Protein AF-A0A937IQ95-F1 (afdb_monomer)

Structure (mmCIF, N/CA/C/O backbone):
data_AF-A0A937IQ95-F1
#
_entry.id   AF-A0A937IQ95-F1
#
loop_
_atom_site.group_PDB
_atom_site.id
_atom_site.type_symbol
_atom_site.label_atom_id
_atom_site.label_alt_id
_atom_site.label_comp_id
_atom_site.label_asym_id
_atom_site.label_entity_id
_atom_site.label_seq_id
_atom_site.pdbx_PDB_ins_code
_atom_site.Cartn_x
_atom_site.Cartn_y
_atom_site.Cartn_z
_atom_site.occupancy
_atom_site.B_iso_or_equiv
_atom_site.auth_seq_id
_atom_site.auth_comp_id
_atom_site.auth_asym_id
_atom_site.auth_atom_id
_atom_site.pdbx_PDB_model_num
ATOM 1 N N . MET A 1 1 ? -8.420 2.108 20.912 1.00 41.53 1 MET A N 1
ATOM 2 C CA . MET A 1 1 ? -7.251 2.822 20.358 1.00 41.53 1 MET A CA 1
ATOM 3 C C . MET A 1 1 ? -7.611 3.142 18.921 1.00 41.53 1 MET A C 1
ATO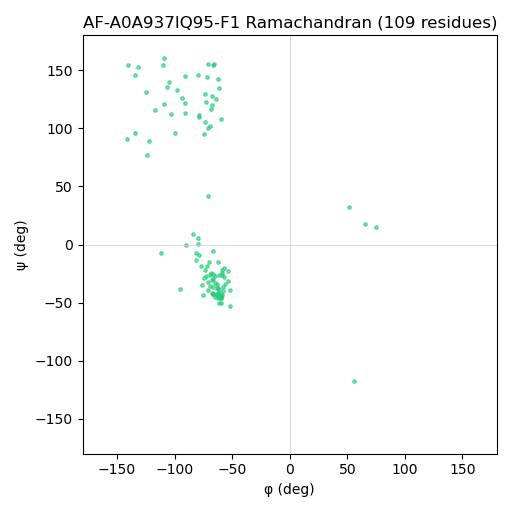M 5 O O . MET A 1 1 ? -8.095 2.247 18.251 1.00 41.53 1 MET A O 1
ATOM 9 N N . GLN A 1 2 ? -7.568 4.407 18.504 1.00 46.66 2 GLN A N 1
ATOM 10 C CA . GLN A 1 2 ? -7.924 4.775 17.131 1.00 46.66 2 GLN A CA 1
ATOM 11 C C . GLN A 1 2 ? -6.735 4.447 16.231 1.00 46.66 2 GLN A C 1
ATOM 13 O O . GLN A 1 2 ? -5.686 5.077 16.357 1.00 46.66 2 GLN A O 1
ATOM 18 N N . ASP A 1 3 ? -6.887 3.448 15.366 1.00 59.97 3 ASP A N 1
ATOM 19 C CA . ASP A 1 3 ? -5.920 3.147 14.316 1.00 59.97 3 ASP A CA 1
ATOM 20 C C . ASP A 1 3 ? -5.769 4.367 13.402 1.00 59.97 3 ASP A C 1
ATOM 22 O O . ASP A 1 3 ? -6.671 4.748 12.654 1.00 59.97 3 ASP A O 1
ATOM 26 N N . GLN A 1 4 ? -4.622 5.033 13.507 1.00 71.88 4 GLN A N 1
ATOM 27 C CA . GLN A 1 4 ? -4.308 6.233 12.747 1.00 71.88 4 GLN A CA 1
ATOM 28 C C . GLN A 1 4 ? -4.086 5.869 11.272 1.00 71.88 4 GLN A C 1
ATOM 30 O O . GLN A 1 4 ? -3.030 5.378 10.869 1.00 71.88 4 GLN A O 1
ATOM 35 N N . VAL A 1 5 ? -5.097 6.101 10.439 1.00 76.31 5 VAL A N 1
ATOM 36 C CA . VAL A 1 5 ? -5.046 5.779 9.009 1.00 76.31 5 VAL A CA 1
ATOM 37 C C . VAL A 1 5 ? -4.144 6.771 8.277 1.00 76.31 5 VAL A C 1
ATOM 39 O O . VAL A 1 5 ? -4.333 7.969 8.422 1.00 76.31 5 VAL A O 1
ATOM 42 N N . THR A 1 6 ? -3.180 6.310 7.473 1.00 79.50 6 THR A N 1
ATOM 43 C CA . THR A 1 6 ? -2.239 7.183 6.742 1.00 79.50 6 THR A CA 1
ATOM 44 C C . THR A 1 6 ? -2.302 6.932 5.237 1.00 79.50 6 THR A C 1
ATOM 46 O O . THR A 1 6 ? -1.565 6.138 4.651 1.00 79.50 6 THR A O 1
ATOM 49 N N . LEU A 1 7 ? -3.188 7.653 4.566 1.00 78.50 7 LEU A N 1
ATOM 50 C CA . LEU A 1 7 ? -3.389 7.509 3.138 1.00 78.50 7 LEU A CA 1
ATOM 51 C C . LEU A 1 7 ? -2.297 8.245 2.353 1.00 78.50 7 LEU A C 1
ATOM 53 O O . LEU A 1 7 ? -2.331 9.473 2.239 1.00 78.50 7 LEU A O 1
ATOM 57 N N . PHE A 1 8 ? -1.393 7.503 1.703 1.00 77.81 8 PHE A N 1
ATOM 58 C CA . PHE A 1 8 ? -0.530 8.120 0.699 1.00 77.81 8 PHE A CA 1
ATOM 59 C C . PHE A 1 8 ? -1.332 8.419 -0.562 1.00 77.81 8 PHE A C 1
ATOM 61 O O . PHE A 1 8 ? -1.707 7.541 -1.347 1.00 77.81 8 PHE A O 1
ATOM 68 N N . HIS A 1 9 ? -1.617 9.697 -0.741 1.00 74.50 9 HIS A N 1
ATOM 69 C CA . HIS A 1 9 ? -2.509 10.184 -1.766 1.00 74.50 9 HIS A CA 1
ATOM 70 C C . HIS A 1 9 ? -1.732 10.835 -2.907 1.00 74.50 9 HIS A C 1
ATOM 72 O O . HIS A 1 9 ? -0.783 11.581 -2.685 1.00 74.50 9 HIS A O 1
ATOM 78 N N . ASN A 1 10 ? -2.170 10.593 -4.145 1.00 75.69 10 ASN A N 1
ATOM 79 C CA . ASN A 1 10 ? -1.786 11.432 -5.279 1.00 75.69 10 ASN A CA 1
ATOM 80 C C . ASN A 1 10 ? -3.037 12.098 -5.863 1.00 75.69 10 ASN A C 1
ATOM 82 O O . ASN A 1 10 ? -3.879 11.385 -6.428 1.00 75.69 10 ASN A O 1
ATOM 86 N N . PRO A 1 11 ? -3.138 13.439 -5.804 1.00 72.56 11 PRO A N 1
ATOM 87 C CA . PRO A 1 11 ? -4.296 14.175 -6.310 1.00 72.56 11 PRO A CA 1
ATOM 88 C C . PRO A 1 11 ? -4.514 13.986 -7.816 1.00 72.56 11 PRO A C 1
ATOM 90 O O . PRO A 1 11 ? -5.651 14.023 -8.289 1.00 72.56 11 PRO A O 1
ATOM 93 N N . ARG A 1 12 ? -3.454 13.681 -8.574 1.00 72.19 12 ARG A N 1
ATOM 94 C CA . ARG A 1 12 ? -3.521 13.390 -10.014 1.00 72.19 12 ARG A CA 1
ATOM 95 C C . ARG A 1 12 ? -4.008 11.971 -10.330 1.00 72.19 12 ARG A C 1
ATOM 97 O O . ARG A 1 12 ? -4.284 11.668 -11.486 1.00 72.19 12 ARG A O 1
ATOM 104 N N . CYS A 1 13 ? -4.150 11.086 -9.338 1.00 70.19 13 CYS A N 1
ATOM 105 C CA . CYS A 1 13 ? -4.569 9.701 -9.551 1.00 70.19 13 CYS A CA 1
ATOM 106 C C . CYS A 1 13 ? -6.040 9.483 -9.163 1.00 70.19 13 CYS A C 1
ATOM 108 O O . CYS A 1 13 ? -6.392 9.469 -7.984 1.00 70.19 13 CYS A O 1
ATOM 110 N N . SER A 1 14 ? -6.911 9.215 -10.144 1.00 71.44 14 SER A N 1
ATOM 111 C CA . SER A 1 14 ? -8.351 8.990 -9.908 1.00 71.44 14 SER A CA 1
ATOM 112 C C . SER A 1 14 ? -8.651 7.856 -8.918 1.00 71.44 14 SER A C 1
ATOM 114 O O . SER A 1 14 ? -9.579 7.969 -8.125 1.00 71.44 14 SER A O 1
ATOM 116 N N . LYS A 1 15 ? -7.832 6.794 -8.894 1.00 70.25 15 LYS A N 1
ATOM 117 C CA . LYS A 1 15 ? -7.993 5.675 -7.944 1.00 70.25 15 LYS A CA 1
ATOM 118 C C . LYS A 1 15 ? -7.671 6.081 -6.505 1.00 70.25 15 LYS A C 1
ATOM 120 O O . LYS A 1 15 ? -8.349 5.660 -5.579 1.00 70.25 15 LYS A O 1
ATOM 125 N N . SER A 1 16 ? -6.682 6.957 -6.331 1.00 72.56 16 SER A N 1
ATOM 126 C CA . SER A 1 16 ? -6.313 7.492 -5.020 1.00 72.56 16 SER A CA 1
ATOM 127 C C . SER A 1 16 ? -7.375 8.457 -4.474 1.00 72.56 16 SER A C 1
ATOM 129 O O . SER A 1 16 ? -7.615 8.495 -3.271 1.00 72.56 16 SER A O 1
ATOM 131 N N . ARG A 1 17 ? -8.068 9.199 -5.349 1.00 80.06 17 ARG A N 1
ATOM 132 C CA . ARG A 1 17 ? -9.236 10.004 -4.950 1.00 80.06 17 ARG A CA 1
ATOM 133 C C . ARG A 1 17 ? -10.419 9.133 -4.516 1.00 80.06 17 ARG A C 1
ATOM 135 O O . ARG A 1 17 ? -11.043 9.442 -3.507 1.00 80.06 17 ARG A O 1
ATOM 142 N N . ALA A 1 18 ? -10.695 8.041 -5.235 1.00 80.75 18 ALA A N 1
ATOM 143 C CA . ALA A 1 18 ? -11.750 7.092 -4.863 1.00 80.75 18 ALA A CA 1
ATOM 144 C C . ALA A 1 18 ? -11.483 6.453 -3.488 1.00 80.75 18 ALA A C 1
ATOM 146 O O . ALA A 1 18 ? -12.362 6.447 -2.632 1.00 80.75 18 ALA A O 1
ATOM 147 N N . ALA A 1 19 ? -10.242 6.022 -3.255 1.00 77.12 19 ALA A N 1
ATOM 148 C CA . ALA A 1 19 ? -9.748 5.541 -1.969 1.00 77.12 19 ALA A CA 1
ATOM 149 C C . ALA A 1 19 ? -10.020 6.522 -0.815 1.00 77.12 19 ALA A C 1
ATOM 151 O O . ALA A 1 19 ? -10.648 6.157 0.174 1.00 77.12 19 ALA A O 1
ATOM 152 N N . LEU A 1 20 ? -9.614 7.789 -0.967 1.00 81.75 20 LEU A N 1
ATOM 153 C CA . LEU A 1 20 ? -9.847 8.823 0.046 1.00 81.75 20 LEU A CA 1
ATOM 154 C C . LEU A 1 20 ? -11.338 9.005 0.360 1.00 81.75 20 LEU A C 1
ATOM 156 O O . LEU A 1 20 ? -11.707 9.190 1.518 1.00 81.75 20 LEU A O 1
ATOM 160 N N . GLN A 1 21 ? -12.196 8.959 -0.661 1.00 83.19 21 GLN A N 1
ATOM 161 C CA . GLN A 1 21 ? -13.636 9.086 -0.456 1.00 83.19 21 GLN A CA 1
ATOM 162 C C . GLN A 1 21 ? -14.234 7.905 0.306 1.00 83.19 21 GLN A C 1
ATOM 164 O O . GLN A 1 21 ? -15.126 8.128 1.117 1.00 83.19 21 GLN A O 1
ATOM 169 N N . ILE A 1 22 ? -13.749 6.682 0.081 1.00 81.75 22 ILE A N 1
ATOM 170 C CA . ILE A 1 22 ? -14.187 5.494 0.827 1.00 81.75 22 ILE A CA 1
ATOM 171 C C . ILE A 1 22 ? -13.865 5.658 2.314 1.00 81.75 22 ILE A C 1
ATOM 173 O O . ILE A 1 22 ? -14.766 5.547 3.140 1.00 81.75 22 ILE A O 1
ATOM 177 N N . VAL A 1 23 ? -12.621 6.016 2.649 1.00 79.44 23 VAL A N 1
ATOM 178 C CA . VAL A 1 23 ? -12.202 6.208 4.050 1.00 79.44 23 VAL A CA 1
ATOM 179 C C . VAL A 1 23 ? -13.035 7.305 4.724 1.00 79.44 23 VAL A C 1
ATOM 181 O O . VAL A 1 23 ? -13.580 7.096 5.805 1.00 79.44 23 VAL A O 1
ATOM 184 N N . LYS A 1 24 ? -13.228 8.447 4.047 1.00 82.44 24 LYS A N 1
ATOM 185 C CA . LYS A 1 24 ? -14.071 9.535 4.566 1.00 82.44 24 LYS A CA 1
ATOM 186 C C . LYS A 1 24 ? -15.535 9.125 4.741 1.00 82.44 24 LYS A C 1
ATOM 188 O O . LYS A 1 24 ? -16.168 9.553 5.700 1.00 82.44 24 LYS A O 1
ATOM 193 N N . LYS A 1 25 ? -16.085 8.304 3.838 1.00 83.69 25 LYS A N 1
ATOM 194 C CA . LYS A 1 25 ? -17.458 7.779 3.951 1.00 83.69 25 LYS A CA 1
ATOM 195 C C . LYS A 1 25 ? -17.644 6.868 5.162 1.00 83.69 25 LYS A C 1
ATOM 197 O O . LYS A 1 25 ? -18.753 6.790 5.673 1.00 83.69 25 LYS A O 1
ATOM 202 N N . LEU A 1 26 ? -16.579 6.214 5.619 1.00 79.69 26 LEU A N 1
ATOM 203 C CA . LEU A 1 26 ? -16.588 5.378 6.819 1.00 79.69 26 LEU A CA 1
ATOM 204 C C . LEU A 1 26 ? -16.483 6.196 8.118 1.00 79.69 26 LEU A C 1
ATOM 206 O O . LEU A 1 26 ? -16.477 5.617 9.197 1.00 79.69 26 LEU A O 1
ATOM 210 N N . GLY A 1 27 ? -16.408 7.530 8.034 1.00 81.12 27 GLY A N 1
ATOM 211 C CA . GLY A 1 27 ? -16.244 8.403 9.200 1.00 81.12 27 GLY A CA 1
ATOM 212 C C . GLY A 1 27 ? -14.826 8.397 9.770 1.00 81.12 27 GLY A C 1
ATOM 213 O O . GLY A 1 27 ? -14.614 8.847 10.891 1.00 81.12 27 GLY A O 1
ATOM 214 N N . ILE A 1 28 ? -13.858 7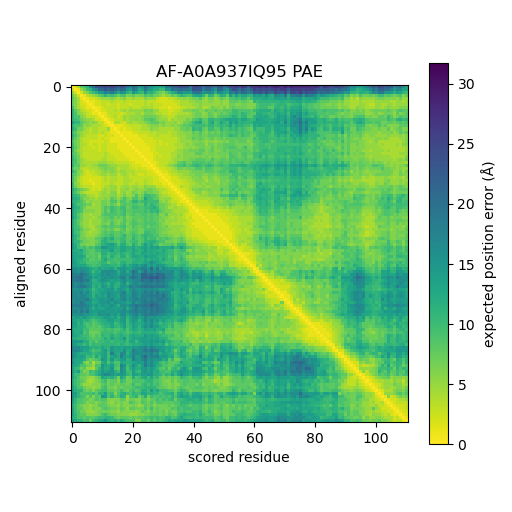.885 9.008 1.00 81.12 28 ILE A N 1
ATOM 215 C CA . ILE A 1 28 ? -12.458 7.799 9.409 1.00 81.12 28 ILE A CA 1
ATOM 216 C C . ILE A 1 28 ? -11.713 8.982 8.795 1.00 81.12 28 ILE A C 1
ATOM 218 O O . ILE A 1 28 ? -11.860 9.278 7.606 1.00 81.12 28 ILE A O 1
ATOM 222 N N . GLU A 1 29 ? -10.904 9.664 9.602 1.00 79.94 29 GLU A N 1
ATOM 223 C CA . GLU A 1 29 ? -10.076 10.790 9.169 1.00 79.94 29 GLU A CA 1
ATOM 224 C C . GLU A 1 29 ? -8.635 10.321 8.927 1.00 79.94 29 GLU A C 1
ATOM 226 O O . GLU A 1 29 ? -7.853 10.220 9.874 1.00 79.94 29 GLU A O 1
ATOM 231 N N . PRO A 1 30 ? -8.247 10.005 7.675 1.00 81.94 30 PRO A N 1
ATOM 232 C CA . PRO A 1 30 ? -6.891 9.582 7.393 1.00 81.94 30 PRO A CA 1
ATOM 233 C C . PRO A 1 30 ? -5.942 10.779 7.320 1.00 81.94 30 PRO A C 1
ATOM 235 O O . PRO A 1 30 ? -6.271 11.829 6.764 1.00 81.94 30 PRO A O 1
ATOM 238 N N . ILE A 1 31 ? -4.709 10.575 7.765 1.00 83.44 31 ILE A N 1
ATOM 239 C CA . ILE A 1 31 ? -3.573 11.437 7.467 1.00 83.44 31 ILE A CA 1
ATOM 240 C C . ILE 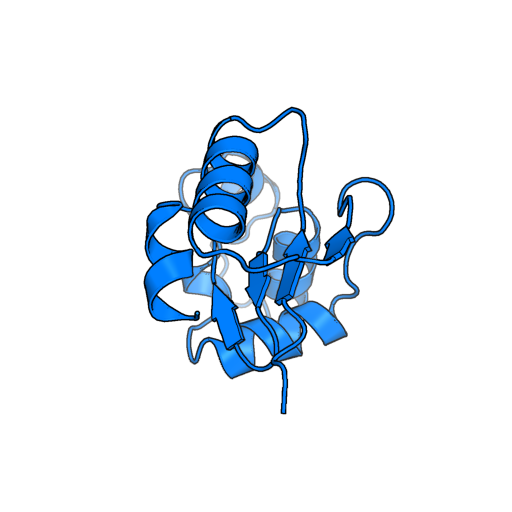A 1 31 ? -3.243 11.286 5.990 1.00 83.44 31 ILE A C 1
ATOM 242 O O . ILE A 1 31 ? -2.862 10.217 5.523 1.00 83.44 31 ILE A O 1
ATOM 246 N N . ILE A 1 32 ? -3.387 12.371 5.243 1.00 82.06 32 ILE A N 1
ATOM 247 C CA . ILE A 1 32 ? -3.121 12.387 3.810 1.00 82.06 32 ILE A CA 1
ATOM 248 C C . ILE A 1 32 ? -1.657 12.772 3.601 1.00 82.06 32 ILE A C 1
ATOM 250 O O . ILE A 1 32 ? -1.279 13.912 3.864 1.00 82.06 32 ILE A O 1
ATOM 254 N N . ILE A 1 33 ? -0.839 11.846 3.097 1.00 80.38 33 ILE A N 1
ATOM 255 C CA . ILE A 1 33 ? 0.569 12.109 2.768 1.00 80.38 33 ILE A CA 1
ATOM 256 C C . ILE A 1 33 ? 0.747 12.111 1.251 1.00 80.38 33 ILE A C 1
ATOM 258 O O . ILE A 1 33 ? 0.483 11.124 0.568 1.00 80.38 33 ILE A O 1
ATOM 262 N N . GLU A 1 34 ? 1.220 13.220 0.688 1.00 79.31 34 GLU A N 1
ATOM 263 C CA . GLU A 1 34 ? 1.595 13.268 -0.726 1.00 79.31 34 GLU A CA 1
ATOM 264 C C . GLU A 1 34 ? 2.923 12.522 -0.933 1.00 79.31 34 GLU A C 1
ATOM 266 O O . GLU A 1 34 ? 3.986 13.124 -0.785 1.00 79.31 34 GLU A O 1
ATOM 271 N N . TYR A 1 35 ? 2.892 11.236 -1.312 1.00 73.62 35 TYR A N 1
ATOM 272 C CA . TYR A 1 35 ? 4.128 10.460 -1.557 1.00 73.62 35 TYR A CA 1
ATOM 273 C C . TYR A 1 35 ? 5.014 11.065 -2.655 1.00 73.62 35 TYR A C 1
ATOM 275 O O . TYR A 1 35 ? 6.207 10.811 -2.696 1.00 73.62 35 TYR A O 1
ATOM 283 N N . LEU A 1 36 ? 4.442 11.880 -3.550 1.00 69.44 36 LEU A N 1
ATOM 284 C CA . LEU A 1 36 ? 5.215 12.622 -4.548 1.00 69.44 36 LEU A CA 1
ATOM 285 C C . LEU A 1 36 ? 6.113 13.699 -3.920 1.00 69.44 36 LEU A C 1
ATOM 287 O O . LEU A 1 36 ? 7.139 14.033 -4.499 1.00 69.44 36 LEU A O 1
ATOM 291 N N . LYS A 1 37 ? 5.719 14.263 -2.772 1.00 70.81 37 LYS A N 1
ATOM 292 C CA . LYS A 1 37 ? 6.514 15.252 -2.027 1.00 70.81 37 LYS A CA 1
ATOM 293 C C . LYS A 1 37 ? 7.348 14.603 -0.929 1.00 70.81 37 LYS A C 1
ATOM 295 O O . LYS A 1 37 ? 8.475 15.018 -0.701 1.00 70.81 37 LYS A O 1
ATOM 300 N N . ASN A 1 38 ? 6.782 13.607 -0.255 1.00 70.25 38 ASN A N 1
ATOM 301 C CA . ASN A 1 38 ? 7.418 12.864 0.826 1.00 70.25 38 ASN A CA 1
ATOM 302 C C . ASN A 1 38 ? 7.390 11.375 0.473 1.00 70.25 38 ASN A C 1
ATOM 304 O O . ASN A 1 38 ? 6.514 10.652 0.963 1.00 70.25 38 ASN A O 1
ATOM 308 N N . PRO A 1 39 ? 8.281 10.921 -0.427 1.00 69.06 39 PRO A N 1
ATOM 309 C CA . PRO A 1 39 ? 8.349 9.514 -0.773 1.00 69.06 39 PRO A CA 1
ATOM 310 C C . PRO A 1 39 ? 8.697 8.698 0.478 1.00 69.06 39 PRO A C 1
ATOM 312 O O . PRO A 1 39 ? 9.580 9.098 1.244 1.00 69.06 39 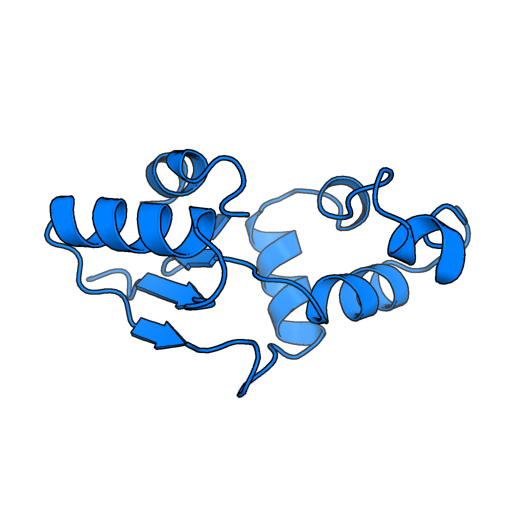PRO A O 1
ATOM 315 N N . PRO A 1 40 ? 8.001 7.576 0.725 1.00 69.31 40 PRO A N 1
ATOM 316 C CA . PRO A 1 40 ? 8.370 6.684 1.810 1.00 69.31 40 PRO A CA 1
ATOM 317 C C . PRO A 1 40 ? 9.775 6.130 1.560 1.00 69.31 40 PRO A C 1
ATOM 319 O O . PRO A 1 40 ? 10.148 5.824 0.427 1.00 69.31 40 PRO A O 1
ATOM 322 N N . THR A 1 41 ? 10.557 5.988 2.627 1.00 73.94 41 THR A N 1
ATOM 323 C CA . THR A 1 41 ? 11.863 5.333 2.546 1.00 73.94 41 THR A CA 1
ATOM 324 C C . THR A 1 41 ? 11.701 3.853 2.209 1.00 73.94 41 THR A C 1
ATOM 326 O O . THR A 1 41 ? 10.673 3.234 2.501 1.00 73.94 41 THR A O 1
ATOM 329 N N . SER A 1 42 ? 12.743 3.263 1.626 1.00 72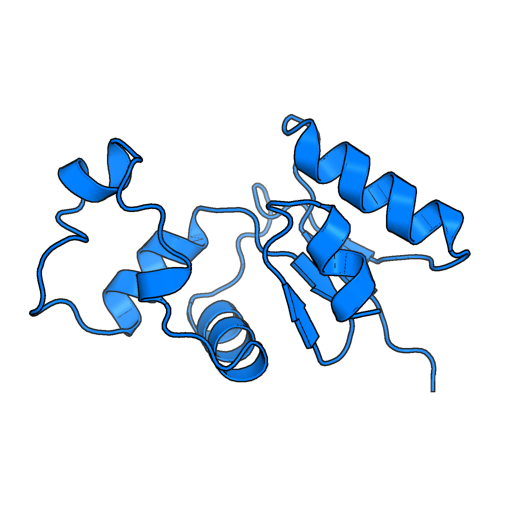.25 42 SER A N 1
ATOM 330 C CA . SER A 1 42 ? 12.812 1.826 1.343 1.00 72.25 42 SER A CA 1
ATOM 331 C C . SER A 1 42 ? 12.497 0.977 2.583 1.00 72.25 42 SER A C 1
ATOM 333 O O . SER A 1 42 ? 11.754 0.003 2.488 1.00 72.25 42 SER A O 1
ATOM 335 N N . GLU A 1 43 ? 12.966 1.381 3.765 1.00 74.44 43 GLU A N 1
ATOM 336 C CA . GLU A 1 43 ? 12.637 0.729 5.039 1.00 74.44 43 GLU A CA 1
ATOM 337 C C . GLU A 1 43 ? 11.135 0.741 5.337 1.00 74.44 43 GLU A C 1
ATOM 339 O O . GLU A 1 43 ? 10.564 -0.297 5.671 1.00 74.44 43 GLU A O 1
ATOM 344 N N . LYS A 1 44 ? 10.463 1.883 5.141 1.00 74.00 44 LYS A N 1
ATOM 345 C CA . LYS A 1 44 ? 9.018 1.994 5.368 1.00 74.00 44 LYS A CA 1
ATOM 346 C C . LYS A 1 44 ? 8.233 1.087 4.432 1.00 74.00 44 LYS A C 1
ATOM 348 O O . LYS A 1 44 ? 7.244 0.482 4.824 1.00 74.00 44 LYS A O 1
ATOM 353 N N . ILE A 1 45 ? 8.691 0.953 3.195 1.00 73.69 45 ILE A N 1
ATOM 354 C CA . ILE A 1 45 ? 8.071 0.062 2.215 1.00 73.69 45 ILE A CA 1
ATOM 355 C C . ILE A 1 45 ? 8.325 -1.389 2.569 1.00 73.69 45 ILE A C 1
ATOM 357 O O . ILE A 1 45 ? 7.421 -2.204 2.444 1.00 73.69 45 ILE A O 1
ATOM 361 N N . LYS A 1 46 ? 9.520 -1.718 3.053 1.00 74.88 46 LYS A N 1
ATOM 362 C CA . LYS A 1 46 ? 9.822 -3.051 3.564 1.00 74.88 46 LYS A CA 1
ATOM 363 C C . LYS A 1 46 ? 8.886 -3.419 4.713 1.00 74.88 46 LYS A C 1
ATOM 365 O O . LYS A 1 46 ? 8.343 -4.519 4.698 1.00 74.88 46 LYS A O 1
ATOM 370 N N . GLU A 1 47 ? 8.635 -2.497 5.645 1.00 76.19 47 GLU A N 1
ATOM 371 C CA . GLU A 1 47 ? 7.630 -2.686 6.700 1.00 76.19 47 GLU A CA 1
ATOM 372 C C . GLU A 1 47 ? 6.231 -2.916 6.119 1.00 76.19 47 GLU A C 1
ATOM 374 O O . GLU A 1 47 ? 5.541 -3.838 6.539 1.00 76.19 47 GLU A O 1
ATOM 379 N N . ILE A 1 48 ? 5.812 -2.110 5.139 1.00 74.69 48 ILE A N 1
ATOM 380 C CA . ILE A 1 48 ? 4.512 -2.251 4.467 1.00 74.69 48 ILE A CA 1
ATOM 381 C C . ILE A 1 48 ? 4.378 -3.622 3.800 1.00 74.69 48 ILE A C 1
ATOM 383 O O . ILE A 1 48 ? 3.375 -4.300 3.992 1.00 74.69 48 ILE A O 1
ATOM 387 N N . VAL A 1 49 ? 5.375 -4.027 3.016 1.00 74.81 49 VAL A N 1
ATOM 388 C CA . VAL A 1 49 ? 5.422 -5.312 2.307 1.00 74.81 49 VAL A CA 1
ATOM 389 C C . VAL A 1 49 ? 5.345 -6.465 3.307 1.00 74.81 49 VAL A C 1
ATOM 391 O O . VAL A 1 49 ? 4.597 -7.416 3.099 1.00 74.81 49 VAL A O 1
ATOM 394 N N . ASN A 1 50 ? 6.068 -6.351 4.425 1.00 76.06 50 ASN A N 1
ATOM 395 C CA . ASN A 1 50 ? 6.036 -7.334 5.501 1.00 76.06 50 ASN A CA 1
ATOM 396 C C . ASN A 1 50 ? 4.650 -7.398 6.169 1.00 76.06 50 ASN A C 1
ATOM 398 O O . ASN A 1 50 ? 4.094 -8.481 6.309 1.00 76.06 50 ASN A O 1
ATOM 402 N N . LYS A 1 51 ? 4.045 -6.240 6.472 1.00 72.75 51 LYS A N 1
ATOM 403 C CA . LYS A 1 51 ? 2.682 -6.120 7.026 1.00 72.75 51 LYS A CA 1
ATOM 404 C C . LYS A 1 51 ? 1.601 -6.648 6.083 1.00 72.75 51 LYS A C 1
ATOM 406 O O . LYS A 1 51 ? 0.605 -7.191 6.544 1.00 72.75 51 LYS A O 1
ATOM 411 N N . LEU A 1 52 ? 1.793 -6.492 4.775 1.00 71.56 52 LEU A N 1
ATOM 412 C CA . LEU A 1 52 ? 0.937 -7.071 3.739 1.00 71.56 52 LEU A CA 1
ATOM 413 C C . LEU A 1 52 ? 1.050 -8.600 3.676 1.00 71.56 52 LEU A C 1
ATOM 415 O O . LEU A 1 52 ? 0.142 -9.248 3.166 1.00 71.56 52 LEU A O 1
ATOM 419 N N . GLY A 1 53 ? 2.169 -9.175 4.128 1.00 70.81 53 GLY A N 1
ATOM 420 C CA . GLY A 1 53 ? 2.458 -10.601 3.972 1.00 70.81 53 GLY A CA 1
ATOM 421 C C . GLY A 1 53 ? 2.638 -11.035 2.512 1.00 70.81 53 GLY A C 1
ATOM 422 O O . GLY A 1 53 ? 2.545 -12.222 2.212 1.00 70.81 53 GLY A O 1
ATOM 423 N N . VAL A 1 54 ? 2.881 -10.092 1.595 1.00 71.06 54 VAL A N 1
ATOM 424 C CA . VAL A 1 54 ? 3.061 -10.360 0.159 1.00 71.06 54 VAL A CA 1
ATOM 425 C C . VAL A 1 54 ? 4.508 -10.129 -0.248 1.00 71.06 54 VAL A C 1
ATOM 427 O O . VAL A 1 54 ? 5.222 -9.333 0.362 1.00 71.06 54 VAL A O 1
ATOM 430 N N . ASN A 1 55 ? 4.956 -10.785 -1.317 1.00 71.88 55 ASN A N 1
ATOM 431 C CA . ASN A 1 55 ? 6.273 -10.486 -1.859 1.00 71.88 55 ASN A CA 1
ATOM 432 C C . ASN A 1 55 ? 6.264 -9.114 -2.551 1.00 71.88 55 ASN A C 1
ATOM 434 O O . ASN A 1 55 ? 5.304 -8.781 -3.247 1.00 71.88 55 ASN A O 1
ATOM 438 N N . PRO A 1 56 ? 7.357 -8.333 -2.468 1.00 71.25 56 PRO A N 1
ATOM 439 C CA . PRO A 1 56 ? 7.466 -7.059 -3.184 1.00 71.25 56 PRO A CA 1
ATOM 440 C C . PRO A 1 56 ? 7.282 -7.250 -4.700 1.00 71.25 56 PRO A C 1
ATOM 442 O O . PRO A 1 56 ? 6.766 -6.381 -5.396 1.00 71.25 56 PRO A O 1
ATOM 445 N N . ARG A 1 57 ? 7.622 -8.435 -5.211 1.00 71.19 57 ARG A N 1
ATOM 446 C CA . ARG A 1 57 ? 7.437 -8.829 -6.609 1.00 71.19 57 ARG A CA 1
ATOM 447 C C . ARG A 1 57 ? 5.966 -8.925 -7.039 1.00 71.19 57 ARG A C 1
ATOM 449 O O . ARG A 1 57 ? 5.675 -8.583 -8.178 1.00 71.19 57 ARG A O 1
ATOM 456 N N . ASP A 1 58 ? 5.062 -9.326 -6.142 1.00 68.94 58 ASP A N 1
ATOM 457 C CA . ASP A 1 58 ? 3.609 -9.370 -6.388 1.00 68.94 58 ASP A CA 1
ATOM 458 C C . ASP A 1 58 ? 2.987 -7.968 -6.424 1.00 68.94 58 ASP A C 1
ATOM 460 O O . ASP A 1 58 ? 1.989 -7.721 -7.102 1.00 68.94 58 ASP A O 1
ATOM 464 N N . ILE A 1 59 ? 3.610 -7.021 -5.723 1.00 68.19 59 ILE A N 1
ATOM 465 C CA . ILE A 1 59 ? 3.201 -5.612 -5.698 1.00 68.19 59 ILE A CA 1
ATOM 466 C C . ILE A 1 59 ? 3.626 -4.893 -6.982 1.00 68.19 59 ILE A C 1
ATOM 468 O O . ILE A 1 59 ? 2.942 -3.987 -7.475 1.00 68.19 59 ILE A O 1
ATOM 472 N N . ILE A 1 60 ? 4.777 -5.276 -7.534 1.00 67.75 60 ILE A N 1
ATOM 473 C CA . ILE A 1 60 ? 5.316 -4.662 -8.738 1.00 67.75 60 ILE A CA 1
ATOM 474 C C . ILE A 1 60 ? 4.489 -5.096 -9.952 1.00 67.75 60 ILE A C 1
ATOM 476 O O . ILE A 1 60 ? 4.384 -6.268 -10.302 1.00 67.75 60 ILE A O 1
ATOM 480 N N . ARG A 1 61 ? 3.941 -4.113 -10.674 1.00 62.88 61 ARG A N 1
ATOM 481 C CA . ARG A 1 61 ? 3.249 -4.372 -11.942 1.00 62.88 61 ARG A CA 1
ATOM 482 C C . ARG A 1 61 ? 4.255 -4.799 -13.006 1.00 62.88 61 ARG A C 1
ATOM 484 O O . ARG A 1 61 ? 4.863 -3.948 -13.646 1.00 62.88 61 ARG A O 1
ATOM 491 N N . THR A 1 62 ? 4.302 -6.099 -13.275 1.00 60.12 62 THR A N 1
ATOM 492 C CA . THR A 1 62 ? 5.019 -6.717 -14.408 1.00 60.12 62 THR A CA 1
ATOM 493 C C . THR A 1 62 ? 4.649 -6.124 -15.774 1.00 60.12 62 THR A C 1
ATOM 495 O O . THR A 1 62 ? 5.418 -6.208 -16.724 1.00 60.12 62 THR A O 1
ATOM 498 N N . LYS A 1 63 ? 3.461 -5.512 -15.876 1.00 55.84 63 LYS A N 1
ATOM 499 C CA . LYS A 1 63 ? 2.904 -4.923 -17.105 1.00 55.84 63 LYS A CA 1
ATOM 500 C C . LYS A 1 63 ? 3.246 -3.447 -17.334 1.00 55.84 63 LYS A C 1
ATOM 502 O O . LYS A 1 63 ? 2.748 -2.873 -18.297 1.00 55.84 63 LYS A O 1
ATOM 507 N N . GLU A 1 64 ? 3.998 -2.794 -16.450 1.00 61.22 64 GLU A N 1
ATOM 508 C CA . GLU A 1 64 ? 4.406 -1.404 -16.689 1.00 61.22 64 GLU A CA 1
ATOM 509 C C . GLU A 1 64 ? 5.748 -1.314 -17.424 1.00 61.22 64 GLU A C 1
ATOM 511 O O . GLU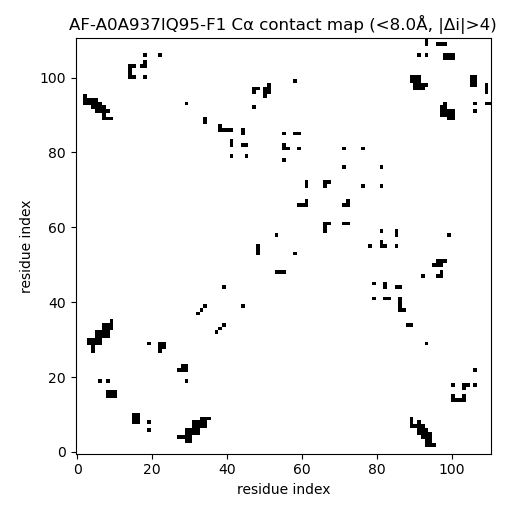 A 1 64 ? 6.633 -2.117 -17.147 1.00 61.22 64 GLU A O 1
ATOM 516 N N . PRO A 1 65 ? 5.941 -0.324 -18.315 1.00 59.41 65 PRO A N 1
ATOM 517 C CA . PRO A 1 65 ? 7.195 -0.160 -19.053 1.00 59.41 65 PRO A CA 1
ATOM 518 C C . PRO A 1 65 ? 8.393 0.009 -18.112 1.00 59.41 65 PRO A C 1
ATOM 520 O O . PRO A 1 65 ? 9.410 -0.638 -18.321 1.00 59.41 65 PRO A O 1
ATOM 523 N N . ALA A 1 66 ? 8.220 0.707 -16.984 1.00 59.03 66 ALA A N 1
ATOM 524 C CA . ALA A 1 66 ? 9.248 0.830 -15.950 1.00 59.03 66 ALA A CA 1
ATOM 525 C C . ALA A 1 66 ? 9.713 -0.523 -15.367 1.00 59.03 66 ALA A C 1
ATOM 527 O O . ALA A 1 66 ? 10.843 -0.626 -14.905 1.00 59.03 66 ALA A O 1
ATOM 528 N N . TYR A 1 67 ? 8.873 -1.568 -15.396 1.00 66.06 67 TYR A N 1
ATOM 529 C CA . TYR A 1 67 ? 9.266 -2.923 -14.992 1.00 66.06 67 TYR A CA 1
ATOM 530 C C . TYR A 1 67 ? 10.299 -3.526 -15.939 1.00 66.06 67 TYR A C 1
ATOM 532 O O . TYR A 1 67 ? 11.266 -4.146 -15.500 1.00 66.06 67 TYR A O 1
ATOM 540 N N . LEU A 1 68 ? 10.084 -3.329 -17.238 1.00 65.25 68 LEU A N 1
ATOM 541 C CA . LEU A 1 68 ? 10.975 -3.792 -18.294 1.00 65.25 68 LEU A CA 1
ATOM 542 C C . LEU A 1 68 ? 12.225 -2.904 -18.368 1.00 65.25 68 LEU A C 1
ATOM 544 O O . LEU A 1 68 ? 13.332 -3.430 -18.419 1.00 65.25 68 LEU A O 1
ATOM 548 N N . GLU A 1 69 ? 12.065 -1.580 -18.283 1.00 65.62 69 GLU A N 1
ATOM 549 C CA . GLU A 1 69 ? 13.168 -0.609 -18.315 1.00 65.62 69 GLU A CA 1
ATOM 550 C C . GLU A 1 69 ? 14.127 -0.783 -17.133 1.00 65.62 69 GLU A C 1
ATOM 552 O O . GLU A 1 69 ? 15.339 -0.810 -17.326 1.00 65.62 69 GLU A O 1
ATOM 557 N N . LYS A 1 70 ? 13.604 -0.982 -15.915 1.00 64.56 70 LYS A N 1
ATOM 558 C CA . LYS A 1 70 ? 14.425 -1.239 -14.720 1.00 64.56 70 LYS A CA 1
ATOM 559 C C . LYS A 1 70 ? 14.821 -2.709 -14.547 1.00 64.56 70 LYS A C 1
ATOM 561 O O . LYS A 1 70 ? 15.351 -3.073 -13.504 1.00 64.56 70 LYS A O 1
ATOM 566 N N . ASN A 1 71 ? 14.563 -3.566 -15.542 1.00 69.31 71 ASN A N 1
ATOM 567 C CA . ASN A 1 71 ? 14.874 -5.000 -15.491 1.00 69.31 71 ASN A CA 1
ATOM 568 C C . ASN A 1 71 ? 14.333 -5.710 -14.234 1.00 69.31 71 ASN A C 1
ATOM 570 O O . ASN A 1 71 ? 14.887 -6.708 -13.778 1.00 69.31 71 ASN A O 1
ATOM 574 N N . LEU A 1 72 ? 13.193 -5.254 -13.705 1.00 69.56 72 LEU A N 1
ATOM 575 C CA . LEU A 1 72 ? 12.563 -5.791 -12.491 1.00 69.56 72 LEU A CA 1
ATOM 576 C C . LEU A 1 72 ? 12.038 -7.228 -12.667 1.00 69.56 72 LEU A C 1
ATOM 578 O O . LEU A 1 72 ? 11.600 -7.861 -11.703 1.00 69.56 72 LEU A O 1
ATOM 582 N N . ASN A 1 73 ? 12.110 -7.769 -13.890 1.00 68.19 73 ASN A N 1
ATOM 583 C CA . ASN A 1 73 ? 11.897 -9.188 -14.170 1.00 68.19 73 ASN A CA 1
ATOM 584 C C . ASN A 1 73 ? 13.039 -10.082 -13.682 1.00 68.19 73 ASN A C 1
ATOM 586 O O . ASN A 1 73 ? 12.826 -11.286 -13.526 1.00 68.19 73 ASN A O 1
ATOM 590 N N . ASN A 1 74 ? 14.219 -9.515 -13.424 1.00 73.38 74 ASN A N 1
ATOM 591 C CA . ASN A 1 74 ? 15.407 -10.289 -13.136 1.00 73.38 74 ASN A CA 1
ATOM 592 C C . ASN A 1 74 ? 15.241 -11.010 -11.792 1.00 73.38 74 ASN A C 1
ATOM 594 O O . ASN A 1 74 ? 14.974 -10.414 -10.747 1.00 73.38 74 ASN A O 1
ATOM 598 N N . GLN A 1 75 ? 15.309 -12.338 -11.820 1.00 68.88 75 GLN A N 1
ATOM 599 C CA . GLN A 1 75 ? 15.137 -13.185 -10.635 1.00 68.88 75 GLN A CA 1
ATOM 600 C C . GLN A 1 75 ? 16.309 -13.066 -9.655 1.00 68.88 75 GLN A C 1
ATOM 602 O O . GLN A 1 75 ? 16.142 -13.403 -8.490 1.00 68.88 75 GLN A O 1
ATOM 607 N N . ASN A 1 76 ? 17.439 -12.502 -10.098 1.00 76.12 76 ASN A N 1
ATOM 608 C CA . ASN A 1 76 ? 18.582 -12.176 -9.245 1.00 76.12 76 ASN A CA 1
ATOM 609 C C . ASN A 1 76 ? 18.426 -10.851 -8.483 1.00 76.12 76 ASN A C 1
ATOM 611 O O . ASN A 1 76 ? 19.274 -10.547 -7.649 1.00 76.12 76 ASN A O 1
ATOM 615 N N . LEU A 1 77 ? 17.387 -10.049 -8.751 1.00 74.88 77 LEU A N 1
ATOM 616 C CA . LEU A 1 77 ? 17.170 -8.820 -7.989 1.00 74.88 77 LEU A CA 1
ATOM 617 C C . LEU A 1 77 ? 16.796 -9.148 -6.549 1.00 74.88 77 LEU A C 1
ATOM 619 O O . LEU A 1 77 ? 15.848 -9.892 -6.285 1.00 74.88 77 LEU A O 1
ATOM 623 N N . THR A 1 78 ? 17.529 -8.545 -5.621 1.00 76.25 78 THR A N 1
ATOM 624 C CA . THR A 1 78 ? 17.237 -8.602 -4.196 1.00 76.25 78 THR A CA 1
ATOM 625 C C . THR A 1 78 ? 15.941 -7.8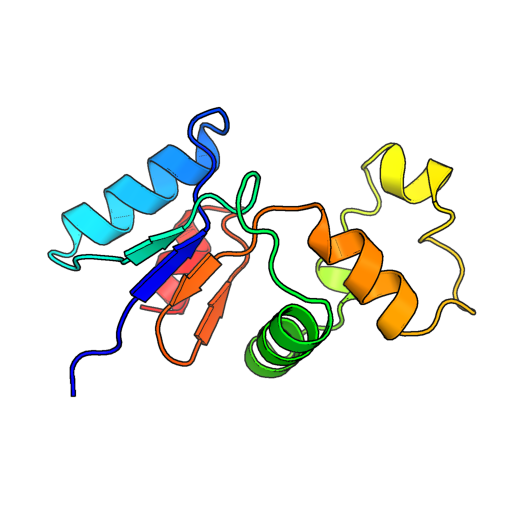67 -3.881 1.00 76.25 78 THR A C 1
ATOM 627 O O . THR A 1 78 ? 15.536 -6.920 -4.558 1.00 76.25 78 THR A O 1
ATOM 630 N N . ASN A 1 79 ? 15.301 -8.274 -2.785 1.00 71.81 79 ASN A N 1
ATOM 631 C CA . ASN A 1 79 ? 14.093 -7.616 -2.290 1.00 71.81 79 ASN A CA 1
ATOM 632 C C . ASN A 1 79 ? 14.294 -6.107 -2.099 1.00 71.81 79 ASN A C 1
ATOM 634 O O . ASN A 1 79 ? 13.356 -5.354 -2.305 1.00 71.81 79 ASN A O 1
ATOM 638 N N . GLU A 1 80 ? 15.502 -5.658 -1.760 1.00 71.94 80 GLU A N 1
ATOM 639 C CA . GLU A 1 80 ? 15.832 -4.239 -1.578 1.00 71.94 80 GLU A CA 1
ATOM 640 C C . GLU A 1 80 ? 15.761 -3.433 -2.882 1.00 71.94 80 GLU A C 1
ATOM 642 O O . GLU A 1 80 ? 15.173 -2.354 -2.893 1.00 71.94 80 GLU A O 1
ATOM 647 N N . GLU A 1 81 ? 16.266 -3.979 -3.990 1.00 72.69 81 GLU A N 1
ATOM 648 C CA . GLU A 1 81 ? 16.170 -3.372 -5.327 1.00 72.69 81 GLU A CA 1
ATOM 649 C C . GLU A 1 81 ? 14.707 -3.277 -5.787 1.00 72.69 81 GLU A C 1
ATOM 651 O O . GLU A 1 81 ? 14.247 -2.247 -6.291 1.00 72.69 81 GLU A O 1
ATOM 656 N N . LEU A 1 82 ? 13.943 -4.350 -5.547 1.00 73.94 82 LEU A N 1
ATOM 657 C CA . LEU A 1 82 ? 12.507 -4.389 -5.821 1.00 73.94 82 LEU A CA 1
ATOM 658 C C . LEU A 1 82 ? 11.764 -3.345 -4.973 1.00 73.94 82 LEU A C 1
ATOM 660 O O . LEU A 1 82 ? 10.959 -2.583 -5.501 1.00 73.94 82 LEU A O 1
ATOM 664 N N . ILE A 1 83 ? 12.070 -3.259 -3.678 1.00 71.31 83 ILE A N 1
ATOM 665 C CA . ILE A 1 83 ? 11.487 -2.296 -2.736 1.00 71.31 83 ILE A CA 1
ATOM 666 C C . ILE A 1 83 ? 11.804 -0.850 -3.140 1.00 71.31 83 ILE A C 1
ATOM 668 O O . ILE A 1 83 ? 10.907 -0.008 -3.109 1.00 71.31 83 ILE A O 1
ATOM 672 N N . ASN A 1 84 ? 13.032 -0.563 -3.577 1.00 67.81 84 ASN A N 1
ATOM 673 C CA . ASN A 1 84 ? 13.411 0.762 -4.073 1.00 67.81 84 ASN A CA 1
ATOM 674 C C . ASN A 1 84 ? 12.592 1.168 -5.305 1.00 67.81 84 ASN A C 1
ATOM 676 O O . ASN A 1 84 ? 12.133 2.302 -5.397 1.00 67.81 84 ASN A O 1
ATOM 680 N N . SER A 1 85 ? 12.323 0.231 -6.217 1.00 65.50 85 SER A N 1
ATOM 681 C CA . SER A 1 85 ? 11.462 0.504 -7.379 1.00 65.50 85 SER A CA 1
ATOM 682 C C . SER A 1 85 ? 9.970 0.604 -7.040 1.00 65.50 85 SER A C 1
ATOM 684 O O . SER A 1 85 ? 9.195 1.209 -7.782 1.00 65.50 85 SER A O 1
ATOM 686 N N . ILE A 1 86 ? 9.537 0.027 -5.916 1.00 64.88 86 ILE A N 1
ATOM 687 C CA . ILE A 1 86 ? 8.183 0.219 -5.377 1.00 64.88 86 ILE A CA 1
ATOM 688 C C . ILE A 1 86 ? 8.042 1.611 -4.740 1.00 64.88 86 ILE A C 1
ATOM 690 O O . ILE A 1 86 ? 6.950 2.178 -4.784 1.00 64.88 86 ILE A O 1
ATOM 694 N N . ALA A 1 87 ? 9.128 2.191 -4.212 1.00 57.22 87 ALA A N 1
ATOM 695 C CA . ALA A 1 87 ? 9.134 3.507 -3.558 1.00 57.22 87 ALA A CA 1
ATOM 696 C C . ALA A 1 87 ? 8.674 4.661 -4.427 1.00 57.22 87 ALA A C 1
ATOM 698 O O . ALA A 1 87 ? 8.134 5.652 -3.937 1.00 57.22 87 ALA A O 1
ATOM 699 N N . GLU A 1 88 ? 8.796 4.500 -5.732 1.00 52.72 88 GLU A N 1
ATOM 700 C CA . GLU A 1 88 ? 8.370 5.499 -6.695 1.00 52.72 88 GLU A CA 1
ATOM 701 C C . GLU A 1 88 ? 6.850 5.472 -6.952 1.00 52.72 88 GLU A C 1
ATOM 703 O O . GLU A 1 88 ? 6.359 6.168 -7.844 1.00 52.72 88 GLU A O 1
ATOM 708 N N . ARG A 1 89 ? 6.071 4.658 -6.218 1.00 62.53 89 ARG A N 1
ATOM 709 C CA . ARG A 1 89 ? 4.642 4.419 -6.486 1.00 62.53 89 ARG A CA 1
ATOM 710 C C . ARG A 1 89 ? 3.760 4.540 -5.232 1.00 62.53 89 ARG A C 1
ATOM 712 O O . ARG A 1 89 ? 4.212 4.297 -4.121 1.00 62.53 89 ARG A O 1
ATOM 719 N N . PRO A 1 90 ? 2.469 4.906 -5.397 1.00 52.47 90 PRO A N 1
ATOM 720 C CA . PRO A 1 90 ? 1.537 5.068 -4.280 1.00 52.47 90 PRO A CA 1
ATOM 721 C C . PRO A 1 90 ? 1.282 3.750 -3.550 1.00 52.47 90 PRO A C 1
ATOM 723 O O . PRO A 1 90 ? 0.778 2.806 -4.164 1.00 52.47 90 PRO A O 1
ATOM 726 N N . ILE A 1 91 ? 1.497 3.736 -2.236 1.00 62.75 91 ILE A N 1
ATOM 727 C CA . ILE A 1 91 ? 1.151 2.626 -1.341 1.00 62.75 91 ILE A CA 1
ATOM 728 C C . ILE A 1 91 ? 0.268 3.162 -0.222 1.00 62.75 91 ILE A C 1
ATOM 730 O O . ILE A 1 91 ? 0.603 4.169 0.382 1.00 62.75 91 ILE A O 1
ATOM 734 N N . ILE A 1 92 ? -0.860 2.523 0.066 1.00 57.41 92 ILE A N 1
ATOM 735 C CA . ILE A 1 92 ? -1.793 3.011 1.082 1.00 57.41 92 ILE A CA 1
ATOM 736 C C . ILE A 1 92 ? -1.463 2.339 2.416 1.00 57.41 92 ILE A C 1
ATOM 738 O O . ILE A 1 92 ? -1.397 1.117 2.505 1.00 57.41 92 ILE A O 1
ATOM 742 N N . LEU A 1 93 ? -1.250 3.143 3.455 1.00 62.94 93 LEU A N 1
ATOM 743 C CA . LEU A 1 93 ? -1.026 2.684 4.823 1.00 62.94 93 LEU A CA 1
ATOM 744 C C . LEU A 1 93 ? -2.282 2.976 5.657 1.00 62.94 93 LEU A C 1
ATOM 746 O O . LEU A 1 93 ? -2.878 4.045 5.575 1.00 62.94 93 LEU A O 1
ATOM 750 N N . VAL A 1 94 ? -2.728 2.028 6.466 1.00 58.69 94 VAL A N 1
ATOM 751 C CA . VAL A 1 94 ? -3.909 2.178 7.324 1.00 58.69 94 VAL A CA 1
ATOM 752 C C . VAL A 1 94 ? -3.538 1.646 8.700 1.00 58.69 94 VAL A C 1
ATOM 754 O O . VAL A 1 94 ? -3.573 0.441 8.921 1.00 58.69 94 VAL A O 1
ATOM 757 N N . GLY A 1 95 ? -3.128 2.536 9.610 1.00 61.84 95 GLY A N 1
ATOM 758 C CA . GLY A 1 95 ? -2.732 2.152 10.966 1.00 61.84 95 GLY A CA 1
ATOM 759 C C . GLY A 1 95 ? -1.622 1.102 10.962 1.00 61.84 95 GLY A C 1
ATOM 760 O O . GLY A 1 95 ? -0.517 1.337 10.460 1.00 61.84 95 GLY A O 1
ATOM 761 N N . GLU A 1 96 ? -1.923 -0.078 11.501 1.00 61.84 96 GLU A N 1
ATOM 762 C CA . GLU A 1 96 ? -0.997 -1.210 11.515 1.00 61.84 96 GLU A CA 1
ATOM 763 C C . GLU A 1 96 ? -0.937 -2.026 10.216 1.00 61.84 96 GLU A C 1
ATOM 765 O O . GLU A 1 96 ? 0.015 -2.793 10.042 1.00 61.84 96 GLU A O 1
ATOM 770 N N . LYS A 1 97 ? -1.877 -1.842 9.286 1.00 66.44 9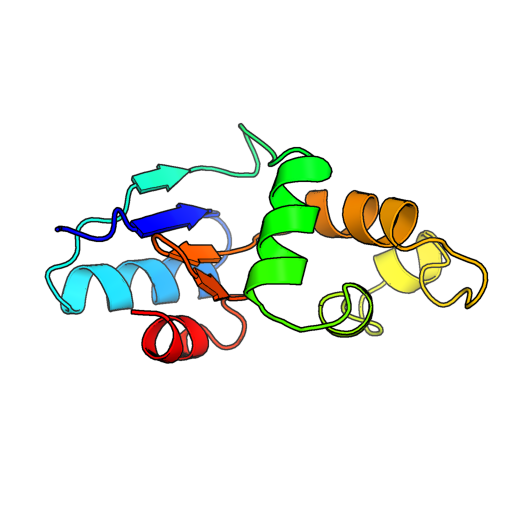7 LYS A N 1
ATOM 771 C CA . LYS A 1 97 ? -1.974 -2.597 8.032 1.00 66.44 97 LYS A CA 1
ATOM 772 C C . LYS A 1 97 ? -1.604 -1.739 6.825 1.00 66.44 97 LYS A C 1
ATOM 774 O O . LYS A 1 97 ? -1.613 -0.510 6.863 1.00 66.44 97 LYS A O 1
ATOM 779 N N . ALA A 1 98 ? -1.270 -2.383 5.717 1.00 70.31 98 ALA A N 1
ATOM 780 C CA . ALA A 1 98 ? -1.007 -1.698 4.462 1.00 70.31 98 ALA A CA 1
ATOM 781 C C . ALA A 1 98 ? -1.720 -2.404 3.310 1.00 70.31 98 ALA A C 1
ATOM 783 O O . ALA A 1 98 ? -1.865 -3.620 3.327 1.00 70.31 98 ALA A O 1
ATOM 784 N N . ALA A 1 99 ? -2.174 -1.637 2.321 1.00 68.25 99 ALA A N 1
ATOM 785 C CA . ALA A 1 99 ? -2.777 -2.149 1.096 1.00 68.25 99 ALA A CA 1
ATOM 786 C C . ALA A 1 99 ? -2.322 -1.330 -0.100 1.00 68.25 99 ALA A C 1
ATOM 788 O O . ALA A 1 99 ? -2.010 -0.141 -0.029 1.00 68.25 99 ALA A O 1
ATOM 789 N N . ILE A 1 100 ? -2.350 -1.958 -1.262 1.00 69.81 100 ILE A N 1
ATOM 790 C CA . ILE A 1 100 ? -2.220 -1.237 -2.519 1.00 69.81 100 ILE A CA 1
ATOM 791 C C . ILE A 1 100 ? -3.633 -0.881 -2.958 1.00 69.81 100 ILE A C 1
ATOM 793 O O . ILE A 1 100 ? -4.458 -1.763 -3.153 1.00 69.81 100 ILE A O 1
ATOM 797 N N . GLY A 1 101 ? -3.926 0.410 -3.148 1.00 60.69 101 GLY A N 1
ATOM 798 C CA . GLY A 1 101 ? -5.251 0.902 -3.564 1.00 60.69 101 GLY A CA 1
ATOM 799 C C . GLY A 1 101 ? -5.619 0.594 -5.015 1.00 60.69 101 GLY A C 1
ATOM 800 O O . GLY A 1 101 ? -6.095 1.473 -5.742 1.00 60.69 101 GLY A O 1
ATOM 801 N N . ARG A 1 102 ? -5.320 -0.618 -5.484 1.00 62.59 102 ARG A N 1
ATOM 802 C CA . ARG A 1 102 ? -5.637 -1.121 -6.818 1.00 62.59 102 ARG A CA 1
ATOM 803 C C . ARG A 1 102 ? -6.046 -2.599 -6.724 1.00 62.59 102 ARG A C 1
ATOM 805 O O . ARG A 1 102 ? -5.175 -3.445 -6.894 1.00 62.59 102 ARG A O 1
ATOM 812 N N . PRO A 1 103 ? -7.347 -2.896 -6.552 1.00 65.50 103 PRO A N 1
ATOM 813 C CA . PRO A 1 103 ? -8.484 -1.961 -6.531 1.00 65.50 103 PRO A CA 1
ATOM 814 C C . PRO A 1 103 ? -8.546 -1.070 -5.272 1.00 65.50 103 PRO A C 1
ATOM 816 O O . PRO A 1 103 ? -8.009 -1.439 -4.234 1.00 65.50 103 PRO A O 1
ATOM 819 N N . PRO A 1 104 ? -9.178 0.122 -5.338 1.00 64.00 104 PRO A N 1
ATOM 820 C CA . PRO A 1 104 ? -9.365 0.994 -4.167 1.00 64.00 104 PRO A CA 1
ATOM 821 C C . PRO A 1 104 ? -10.227 0.344 -3.072 1.00 64.00 104 PRO A C 1
ATOM 823 O O . PRO A 1 104 ? -10.229 0.810 -1.940 1.00 64.00 104 PRO A O 1
ATOM 826 N N . GLU A 1 105 ? -10.930 -0.734 -3.407 1.00 67.94 105 GLU A N 1
ATOM 827 C CA . GLU A 1 105 ? -11.732 -1.554 -2.500 1.00 67.94 105 GLU A CA 1
ATOM 828 C C . GLU A 1 105 ? -10.874 -2.342 -1.503 1.00 67.94 105 GLU A C 1
ATOM 830 O O . GLU A 1 105 ? -11.332 -2.565 -0.393 1.00 67.94 105 GLU A O 1
ATOM 835 N N . LEU A 1 106 ? -9.608 -2.656 -1.828 1.00 68.44 106 LEU A N 1
ATOM 836 C CA . LEU A 1 106 ? -8.667 -3.331 -0.912 1.00 68.44 106 LEU A CA 1
ATOM 837 C C . LEU A 1 106 ? -8.458 -2.570 0.404 1.00 68.44 106 LEU A C 1
ATOM 839 O O . LEU A 1 106 ? -8.021 -3.133 1.400 1.00 68.44 106 LEU A O 1
ATOM 843 N N . ILE A 1 107 ? -8.762 -1.274 0.416 1.00 68.19 107 ILE A N 1
ATOM 844 C CA . ILE A 1 107 ? -8.676 -0.440 1.615 1.00 68.19 107 ILE A CA 1
ATOM 845 C C . ILE A 1 107 ? -9.728 -0.869 2.641 1.00 68.19 107 ILE A C 1
ATOM 847 O O . ILE A 1 107 ? -9.478 -0.772 3.834 1.00 68.19 107 ILE A O 1
ATOM 851 N N . LEU A 1 108 ? -10.873 -1.384 2.184 1.00 68.25 108 LEU A N 1
ATOM 852 C CA . LEU A 1 108 ? -11.916 -1.933 3.049 1.00 68.25 108 LEU A CA 1
ATOM 853 C C . LEU A 1 108 ? -11.464 -3.210 3.765 1.00 68.25 108 LEU A C 1
ATOM 855 O O . LEU A 1 108 ? -11.988 -3.504 4.827 1.00 68.25 108 LEU A O 1
ATOM 859 N N . GLU A 1 109 ? -10.508 -3.962 3.209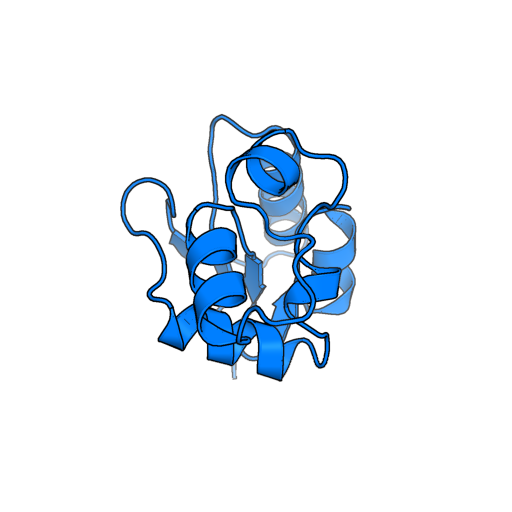 1.00 68.00 109 GLU A N 1
ATOM 860 C CA . GLU A 1 109 ? -9.988 -5.183 3.846 1.00 68.00 109 GLU A CA 1
ATOM 861 C C . GLU A 1 109 ? -9.006 -4.883 4.990 1.00 68.00 109 GLU A C 1
ATOM 863 O O . GLU A 1 109 ? -8.723 -5.748 5.824 1.00 68.00 109 GLU A O 1
ATOM 868 N N . ILE A 1 110 ? -8.463 -3.662 5.029 1.00 67.19 110 ILE A N 1
ATOM 869 C CA . ILE A 1 110 ? -7.461 -3.247 6.018 1.00 67.19 110 ILE A CA 1
ATOM 870 C C . ILE A 1 110 ? -7.954 -2.195 7.018 1.00 67.19 110 ILE A C 1
ATOM 872 O O . ILE A 1 110 ? -7.213 -1.899 7.955 1.00 67.19 110 ILE A O 1
ATOM 876 N N . LEU A 1 111 ? -9.156 -1.647 6.821 1.00 64.75 111 LEU A N 1
ATOM 877 C CA . LEU A 1 111 ? -9.885 -0.809 7.784 1.00 64.75 111 LEU A CA 1
ATOM 878 C C . LEU A 1 111 ? -10.693 -1.677 8.753 1.00 64.75 111 LEU A C 1
ATOM 880 O O . LEU A 1 111 ? -10.856 -1.230 9.907 1.00 64.75 111 LEU A O 1
#

Radius of gyration: 13.95 Å; Cα contacts (8 Å, |Δi|>4): 154; chains: 1; bounding box: 36×28×39 Å

pLDDT: mean 70.19, std 7.86, range [41.53, 83.69]

Nearest PDB structures (foldseek):
  1sk2-assembly1_A  TM=8.323E-01  e=1.288E-07  Escherichia coli
  1i9d-assembly1_A  TM=8.375E-01  e=1.558E-07  Escherichia coli
  1sd8-assembly1_A  TM=8.347E-01  e=1.462E-07  Escherichia coli
  1sk0-assembly1_A  TM=8.347E-01  e=1.769E-07  Escherichia coli
  1s3c-assembly1_A  TM=8.395E-01  e=2.589E-07  Escherichia coli

Secondary structure (DSSP, 8-state):
----EEEE--TT-HHHHHHHHHHHHTT---EEE-TTTSPPPHHHHHHHHHHHTS-HHHHS-TTSHHHHHTTTT-TT--HHHHHHHHTTS--EEETTEEE--SSGGGGGGT-

Foldseek 3Di:
DAQAWAFQADPPDPLRVVLCVVCVVVVHDHHYHPCVVVQDDLVVLVQQCVLAVHQLLVVDPCPDVVCVVLVVVDPPDDSSSSSVSCSVDGWTGTRNHTDRVVVSCVVVVVD

Solvent-accessible surface area (backbone atoms only — not comparable to full-atom values): 6424 Å² total; per-residue (Å²): 131,85,70,63,27,35,35,36,37,45,93,90,36,72,50,42,52,52,34,53,50,53,44,49,73,72,74,44,82,56,48,74,39,47,39,91,82,57,52,60,52,49,67,57,47,48,50,36,32,58,57,52,73,49,59,59,70,77,71,48,59,80,87,39,69,68,26,64,75,68,47,67,77,46,84,84,61,49,70,66,61,49,32,50,66,49,41,82,51,79,53,31,36,33,44,88,33,37,36,55,54,77,58,38,64,46,49,67,80,54,107

Sequence (111 aa):
MQDQVTLFHNPRCSKSRAALQIVKKLGIEPIIIEYLKNPPTSEKIKEIVNKLGVNPRDIIRTKEPAYLEKNLNNQNLTNEELINSIAERPIILVGEKAAIGRPPELILEIL

Mean predicted aligned error: 8.7 Å